Protein AF-A0A812C3W5-F1 (afdb_monomer_lite)

Foldseek 3Di:
DDDPDDDDPPPPPPPDDDPPPQPWDKDKDKDFDAQKTFPDADQFQFWTKIFGQADPVGKDKDWQQQKKKKKWFPDDPVDHIDMDMFGRNDGAIHIHGDMEIAGEQCCPPPPVHDPRHHHTPHNGRDHLAGWMKMWMAGNVRHTGMIMTMHTGD

InterPro domains:
  IPR001322 Lamin tail domain [PF00932] (30-148)
  IPR001322 Lamin tail domain [PS51841] (24-151)
  IPR036415 Lamin tail domain superfamily [G3DSA:2.60.40.1260] (4-152)
  IPR036415 Lamin tail domain superfamily [SSF74853] (20-150)

pLDDT: mean 86.65, std 20.14, range [33.59, 98.81]

Radius of gyration: 18.31 Å; chains: 1; bounding box: 77×33×40 Å

Sequence (153 aa):
MGNRTSRSPSFVAHFAGSTAITTGRVTMQRSSKGVISIAEVDNGGRYVTLENTSTSRMKRLQNLKGWKIKRDFLETTSLPSFTFEYVINRDFTLDAQQNIKIWAKNFEKDPEIKGNDIVCTVSDWGQVNRNSLITLFDDNGVEKATLSVKVNL

Organism: Acanthosepion pharaonis (NCBI:txid158019)

Secondary structure (DSSP, 8-state):
-----------------------SEEEEEEEESSSEEEEEE-TTSSEEEEEE---GGG---EE-TT-EEEEEE---SSS--EEEEEE--S--EE-TT-EEEEE-GGGTT-TT--TT-EE-S-S----TTS-EEEEEE-TTS-EEEEEEEEEE-

Structure (mmCIF, N/CA/C/O backbone):
data_AF-A0A812C3W5-F1
#
_entry.id   AF-A0A812C3W5-F1
#
loop_
_atom_site.group_PDB
_atom_site.id
_atom_site.type_symbol
_atom_site.label_atom_id
_atom_site.label_alt_id
_atom_site.label_comp_id
_atom_site.label_asym_id
_atom_site.label_entity_id
_atom_site.label_seq_id
_atom_site.pdbx_PDB_ins_code
_atom_site.Cartn_x
_atom_site.Cartn_y
_atom_site.Cartn_z
_atom_site.occupancy
_atom_site.B_iso_or_equiv
_atom_site.auth_seq_id
_atom_site.auth_comp_id
_atom_site.auth_asym_id
_atom_site.auth_atom_id
_atom_site.pdbx_PDB_model_num
ATOM 1 N N . MET A 1 1 ? 55.534 13.013 9.375 1.00 44.53 1 MET A N 1
ATOM 2 C CA . MET A 1 1 ? 54.091 13.011 9.701 1.00 44.53 1 MET A CA 1
ATOM 3 C C . MET A 1 1 ? 53.352 13.707 8.573 1.00 44.53 1 MET A C 1
ATOM 5 O O . MET A 1 1 ? 53.559 14.894 8.378 1.00 44.53 1 MET A O 1
ATOM 9 N N . GLY A 1 2 ? 52.567 12.973 7.789 1.00 41.28 2 GLY A N 1
ATOM 10 C CA . GLY A 1 2 ? 51.773 13.532 6.695 1.00 41.28 2 GLY A CA 1
ATOM 11 C C . GLY A 1 2 ? 50.554 12.650 6.478 1.00 41.28 2 GLY A C 1
ATOM 12 O O . GLY A 1 2 ? 50.675 11.561 5.923 1.00 41.28 2 GLY A O 1
ATOM 13 N N . ASN A 1 3 ? 49.410 13.085 7.008 1.00 34.03 3 ASN A N 1
ATOM 14 C CA . ASN A 1 3 ? 48.137 12.373 6.947 1.00 34.03 3 ASN A CA 1
ATOM 15 C C . ASN A 1 3 ? 47.691 12.190 5.493 1.00 34.03 3 ASN A C 1
ATOM 17 O O . ASN A 1 3 ? 47.422 13.161 4.790 1.00 34.03 3 ASN A O 1
ATOM 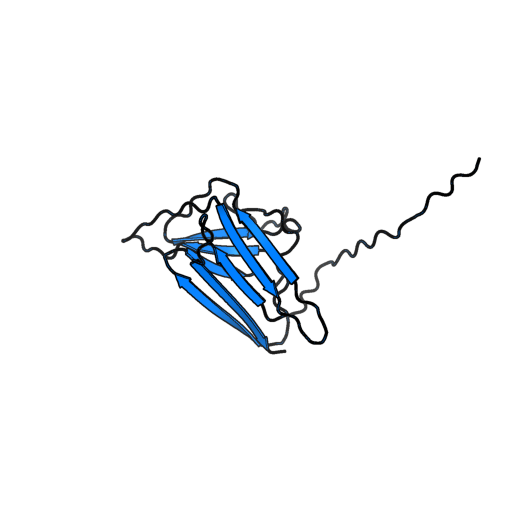21 N N . ARG A 1 4 ? 47.558 10.932 5.068 1.00 39.50 4 ARG A N 1
ATOM 22 C CA . ARG A 1 4 ? 46.912 10.547 3.814 1.00 39.50 4 ARG A CA 1
ATOM 23 C C . ARG A 1 4 ? 45.474 10.138 4.149 1.00 39.50 4 ARG A C 1
ATOM 25 O O . ARG A 1 4 ? 45.194 8.966 4.365 1.00 39.50 4 ARG A O 1
ATOM 32 N N . THR A 1 5 ? 44.575 11.112 4.272 1.00 47.75 5 THR A N 1
ATOM 33 C CA . THR A 1 5 ? 43.137 10.852 4.412 1.00 47.75 5 THR A CA 1
ATOM 34 C C . THR A 1 5 ? 42.516 10.673 3.031 1.00 47.75 5 THR A C 1
ATOM 36 O O . THR A 1 5 ? 42.470 11.590 2.213 1.00 47.75 5 THR A O 1
ATOM 39 N N . SER A 1 6 ? 42.055 9.450 2.772 1.00 39.19 6 SER A N 1
ATOM 40 C CA . SER A 1 6 ? 41.238 9.084 1.621 1.00 39.19 6 SER A CA 1
ATOM 41 C C . SER A 1 6 ? 39.959 9.920 1.603 1.00 39.19 6 SER A C 1
ATOM 43 O O . SER A 1 6 ? 39.138 9.824 2.517 1.00 39.19 6 SER A O 1
ATOM 45 N N . ARG A 1 7 ? 39.758 10.721 0.557 1.00 33.59 7 ARG A N 1
ATOM 46 C CA . ARG A 1 7 ? 38.436 11.266 0.249 1.00 33.59 7 ARG A CA 1
ATOM 47 C C . ARG A 1 7 ? 37.711 10.255 -0.627 1.00 33.59 7 ARG A C 1
ATOM 49 O O . ARG A 1 7 ? 37.957 10.183 -1.826 1.00 33.59 7 ARG A O 1
ATOM 56 N N . SER A 1 8 ? 36.843 9.462 -0.011 1.00 40.16 8 SER A N 1
ATOM 57 C CA . SER A 1 8 ? 35.759 8.787 -0.719 1.00 40.16 8 SER A CA 1
ATOM 58 C C . SER A 1 8 ? 34.919 9.859 -1.422 1.00 40.16 8 SER A C 1
ATOM 60 O O . SER A 1 8 ? 34.545 10.830 -0.758 1.00 40.16 8 SER A O 1
ATOM 62 N N . PRO A 1 9 ? 34.605 9.751 -2.723 1.00 34.88 9 PRO A N 1
ATOM 63 C CA . PRO A 1 9 ? 33.601 10.620 -3.304 1.00 34.88 9 PRO A CA 1
ATOM 64 C C . PRO A 1 9 ? 32.244 10.136 -2.788 1.00 34.88 9 PRO A C 1
ATOM 66 O O . PRO A 1 9 ? 31.711 9.117 -3.223 1.00 34.88 9 PRO A O 1
ATOM 69 N N . SER A 1 10 ? 31.708 10.848 -1.802 1.00 40.00 10 SER A N 1
ATOM 70 C CA . SER A 1 10 ? 30.309 10.768 -1.414 1.00 40.00 10 SER A CA 1
ATOM 71 C C . SER A 1 10 ? 29.463 11.191 -2.615 1.00 40.00 10 SER A C 1
ATOM 73 O O . SER A 1 10 ? 29.322 12.375 -2.913 1.00 40.00 10 SER A O 1
ATOM 75 N N . PHE A 1 11 ? 28.921 10.210 -3.336 1.00 36.00 11 PHE A N 1
ATOM 76 C CA . PHE A 1 11 ? 27.920 10.450 -4.365 1.00 36.00 11 PHE A CA 1
ATOM 77 C C . PHE A 1 11 ? 26.605 10.824 -3.675 1.00 36.00 11 PHE A C 1
ATOM 79 O O . PHE A 1 11 ? 25.788 9.970 -3.341 1.00 36.00 11 PHE A O 1
ATOM 86 N N . VAL A 1 12 ? 26.430 12.116 -3.405 1.00 37.22 12 VAL A N 1
ATOM 87 C CA . VAL A 1 12 ? 25.143 12.685 -3.006 1.00 37.22 12 VAL A CA 1
ATOM 88 C C . VAL A 1 12 ? 24.530 13.296 -4.258 1.00 37.22 12 VAL A C 1
ATOM 90 O O . VAL A 1 12 ? 24.735 14.472 -4.555 1.00 37.22 12 VAL A O 1
ATOM 93 N N . ALA A 1 13 ? 23.805 12.486 -5.027 1.00 36.84 13 ALA A N 1
ATOM 94 C CA . ALA A 1 13 ? 22.926 13.018 -6.056 1.00 36.84 13 ALA A CA 1
ATOM 95 C C . ALA A 1 13 ? 21.670 13.571 -5.374 1.00 36.84 13 ALA A C 1
ATOM 97 O O . ALA A 1 13 ? 20.720 12.846 -5.087 1.00 36.84 13 ALA A O 1
ATOM 98 N N . HIS A 1 14 ? 21.687 14.873 -5.089 1.00 35.34 14 HIS A N 1
ATOM 99 C CA . HIS A 1 14 ? 20.459 15.628 -4.887 1.00 35.34 14 HIS A CA 1
ATOM 100 C C . HIS A 1 14 ? 19.729 15.693 -6.230 1.00 35.34 14 HIS A C 1
ATOM 102 O O . HIS A 1 14 ? 20.094 16.485 -7.097 1.00 35.34 14 HIS A O 1
ATOM 108 N N . PHE A 1 15 ? 18.694 14.875 -6.407 1.00 39.62 15 PHE A N 1
ATOM 109 C CA . PHE A 1 15 ? 17.715 15.117 -7.459 1.00 39.62 15 PHE A CA 1
ATOM 110 C C . PHE A 1 15 ? 16.676 16.098 -6.925 1.00 39.62 15 PHE A C 1
ATOM 112 O O . PHE A 1 15 ? 15.686 15.728 -6.298 1.00 39.62 15 PHE A O 1
ATOM 119 N N . ALA A 1 16 ? 16.956 17.380 -7.165 1.00 38.03 16 ALA A N 1
ATOM 120 C CA . ALA A 1 16 ? 15.930 18.403 -7.252 1.00 38.03 16 ALA A CA 1
ATOM 121 C C . ALA A 1 16 ? 14.900 17.976 -8.310 1.00 38.03 16 ALA A C 1
ATOM 123 O O . ALA A 1 16 ? 15.264 17.403 -9.339 1.00 38.03 16 ALA A O 1
ATOM 124 N N . GLY A 1 17 ? 13.625 18.221 -8.009 1.00 45.09 17 GLY A N 1
ATOM 125 C CA . GLY A 1 17 ? 12.470 17.714 -8.738 1.00 45.09 17 GLY A CA 1
ATOM 126 C C . GLY A 1 17 ? 12.627 17.718 -10.257 1.00 45.09 17 GLY A C 1
ATOM 127 O O . GLY A 1 17 ? 12.742 18.760 -10.894 1.00 45.09 17 GLY A O 1
ATOM 128 N N . SER A 1 18 ? 12.555 16.521 -10.828 1.00 37.81 18 SER A N 1
ATOM 129 C CA . SER A 1 18 ? 12.185 16.330 -12.218 1.00 37.81 18 SER A CA 1
ATOM 130 C C . SER A 1 18 ? 10.984 15.398 -12.216 1.00 37.81 18 SER A C 1
ATOM 132 O O . SER A 1 18 ? 11.104 14.187 -12.039 1.00 37.81 18 SER A O 1
ATOM 134 N N . THR A 1 19 ? 9.798 15.985 -12.349 1.00 41.78 19 THR A N 1
ATOM 135 C CA . THR A 1 19 ? 8.593 15.285 -12.783 1.00 41.78 19 THR A CA 1
ATOM 136 C C . THR A 1 19 ? 8.805 14.860 -14.232 1.00 41.78 19 THR A C 1
ATOM 138 O O . THR A 1 19 ? 8.260 15.450 -15.163 1.00 41.78 19 THR A O 1
ATOM 141 N N . ALA A 1 20 ? 9.619 13.827 -14.447 1.00 42.06 20 ALA A N 1
ATOM 142 C CA . ALA A 1 20 ? 9.535 13.056 -15.672 1.00 42.06 20 ALA A CA 1
ATOM 143 C C . ALA A 1 20 ? 8.168 12.365 -15.642 1.00 42.06 20 ALA A C 1
ATOM 145 O O . ALA A 1 20 ? 8.000 11.282 -15.080 1.00 42.06 20 ALA A O 1
ATOM 146 N N . ILE A 1 21 ? 7.159 13.059 -16.172 1.00 47.59 21 ILE A N 1
ATOM 147 C CA . ILE A 1 21 ? 5.850 12.491 -16.465 1.00 47.59 21 ILE A CA 1
ATOM 148 C C . ILE A 1 21 ? 6.149 11.329 -17.402 1.00 47.59 21 ILE A C 1
ATOM 150 O O . ILE A 1 21 ? 6.529 11.533 -18.553 1.00 47.59 21 ILE A O 1
ATOM 154 N N . THR A 1 22 ? 6.058 10.107 -16.883 1.00 51.94 22 THR A N 1
ATOM 155 C CA . THR A 1 22 ? 6.138 8.916 -17.720 1.00 51.94 22 THR A CA 1
ATOM 156 C C . THR A 1 22 ? 4.978 9.034 -18.703 1.00 51.94 22 THR A C 1
ATOM 158 O O . THR A 1 22 ? 3.819 8.976 -18.307 1.00 51.94 22 THR A O 1
ATOM 161 N N . THR A 1 23 ? 5.283 9.283 -19.976 1.00 54.34 23 THR A N 1
ATOM 162 C CA . THR A 1 23 ? 4.303 9.439 -21.064 1.00 54.34 23 THR A CA 1
ATOM 163 C C . THR A 1 23 ? 3.643 8.109 -21.450 1.00 54.34 23 THR A C 1
ATOM 165 O O . THR A 1 23 ? 2.789 8.074 -22.334 1.00 54.34 23 THR A O 1
ATOM 168 N N . GLY A 1 24 ? 4.019 7.016 -20.777 1.00 64.69 24 GLY A N 1
ATOM 169 C CA . GLY A 1 24 ? 3.452 5.681 -20.922 1.00 64.69 24 GLY A CA 1
ATOM 170 C C . GLY A 1 24 ? 2.160 5.480 -20.126 1.00 64.69 24 GLY A C 1
ATOM 171 O O . GLY A 1 24 ? 1.936 6.066 -19.064 1.00 64.69 24 GLY A O 1
ATOM 172 N N . ARG A 1 25 ? 1.284 4.608 -20.631 1.00 83.62 25 ARG A N 1
ATOM 173 C CA . ARG A 1 25 ? 0.006 4.285 -19.984 1.00 83.62 25 ARG A CA 1
ATOM 174 C C . ARG A 1 25 ? 0.251 3.364 -18.789 1.00 83.62 25 ARG A C 1
ATOM 176 O O . ARG A 1 25 ? 0.593 2.194 -18.969 1.00 83.62 25 ARG A O 1
ATOM 183 N N . VAL A 1 26 ? 0.012 3.865 -17.579 1.00 91.75 26 VAL A N 1
ATOM 184 C CA . VAL A 1 26 ? 0.045 3.064 -16.346 1.00 91.75 26 VAL A CA 1
ATOM 185 C C . VAL A 1 26 ? -1.318 2.409 -16.119 1.00 91.75 26 VAL A C 1
ATOM 187 O O . VAL A 1 26 ? -2.351 3.074 -16.136 1.00 91.75 26 VAL A O 1
ATOM 190 N N . THR A 1 27 ? -1.328 1.097 -15.894 1.00 94.00 27 THR A N 1
ATOM 191 C CA . THR A 1 27 ? -2.512 0.336 -15.477 1.00 94.00 27 THR A CA 1
ATOM 192 C C . THR A 1 27 ? -2.311 -0.166 -14.055 1.00 94.00 27 THR A C 1
ATOM 194 O O . THR A 1 27 ? -1.301 -0.798 -13.752 1.00 94.00 27 THR A O 1
ATOM 197 N N . MET A 1 28 ? -3.286 0.095 -13.190 1.00 95.12 28 MET A N 1
ATOM 198 C CA . MET A 1 28 ? -3.284 -0.337 -11.796 1.00 95.12 28 MET A CA 1
ATOM 199 C C . MET A 1 28 ? -4.443 -1.302 -11.556 1.00 95.12 28 MET A C 1
ATOM 201 O O . MET A 1 28 ? -5.601 -0.937 -11.749 1.00 95.12 28 MET A O 1
ATOM 205 N N . GLN A 1 29 ? -4.139 -2.525 -11.126 1.00 97.12 29 GLN A N 1
ATOM 206 C CA . GLN A 1 29 ? -5.134 -3.549 -10.810 1.00 97.12 29 GLN A CA 1
ATOM 207 C C . GLN A 1 29 ? -5.049 -3.922 -9.330 1.00 97.12 29 GLN A C 1
ATOM 209 O O . GLN A 1 29 ? -4.012 -4.386 -8.856 1.00 97.12 29 GLN A O 1
ATOM 214 N N . ARG A 1 30 ? -6.153 -3.729 -8.605 1.00 97.06 30 ARG A N 1
ATOM 215 C CA . ARG A 1 30 ? -6.259 -3.992 -7.164 1.00 97.06 30 ARG A CA 1
ATOM 216 C C . ARG A 1 30 ? -6.958 -5.322 -6.900 1.00 97.06 30 ARG A C 1
ATOM 218 O O . ARG A 1 30 ? -7.863 -5.701 -7.640 1.00 97.06 30 ARG A O 1
ATOM 225 N N . SER A 1 31 ? -6.575 -5.992 -5.820 1.00 97.81 31 SER A N 1
ATOM 226 C CA . SER A 1 31 ? -7.329 -7.097 -5.226 1.00 97.81 31 SER A CA 1
ATOM 227 C C . SER A 1 31 ? -7.294 -6.994 -3.700 1.00 97.81 31 SER A C 1
ATOM 229 O O . SER A 1 31 ? -6.336 -6.459 -3.136 1.00 97.81 31 SER A O 1
ATOM 231 N N . SER A 1 32 ? -8.331 -7.487 -3.027 1.00 96.38 32 SER A N 1
ATOM 232 C CA . SER A 1 32 ? -8.374 -7.569 -1.567 1.00 96.38 32 SER A CA 1
ATOM 233 C C . SER A 1 32 ? -9.161 -8.792 -1.089 1.00 96.38 32 SER A C 1
ATOM 235 O O . SER A 1 32 ? -10.145 -9.218 -1.693 1.00 96.38 32 SER A O 1
ATOM 237 N N . LYS A 1 33 ? -8.707 -9.357 0.026 1.00 94.94 33 LYS A N 1
ATOM 238 C CA . LYS A 1 33 ? -9.302 -10.441 0.803 1.00 94.94 33 LYS A CA 1
ATOM 239 C C . LYS A 1 33 ? -9.626 -9.869 2.181 1.00 94.94 33 LYS A C 1
ATOM 241 O O . LYS A 1 33 ? -8.810 -9.905 3.101 1.00 94.94 33 LYS A O 1
ATOM 246 N N . GLY A 1 34 ? -10.824 -9.309 2.309 1.00 92.12 34 GLY A N 1
ATOM 247 C CA . GLY A 1 34 ? -11.278 -8.631 3.522 1.00 92.12 34 GLY A CA 1
ATOM 248 C C . GLY A 1 34 ? -11.451 -7.130 3.318 1.00 92.12 34 GLY A C 1
ATOM 249 O O . GLY A 1 34 ? -11.653 -6.666 2.201 1.00 92.12 34 GLY A O 1
ATOM 250 N N . VAL A 1 35 ? -11.433 -6.386 4.424 1.00 94.81 35 VAL A N 1
ATOM 251 C CA . VAL A 1 35 ? -11.808 -4.962 4.436 1.00 94.81 35 VAL A CA 1
ATOM 252 C C . VAL A 1 35 ? -10.634 -4.016 4.223 1.00 94.81 35 VAL A C 1
ATOM 254 O O . VAL A 1 35 ? -10.862 -2.840 3.991 1.00 94.81 35 VAL A O 1
ATOM 257 N N . ILE A 1 36 ? -9.393 -4.499 4.294 1.00 97.25 36 ILE A N 1
ATOM 2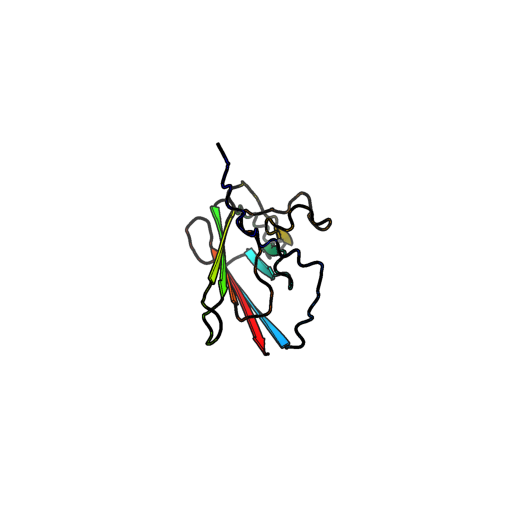58 C CA . ILE A 1 36 ? -8.214 -3.670 4.034 1.00 97.25 36 ILE A CA 1
ATOM 259 C C . ILE A 1 36 ? -7.755 -3.879 2.600 1.00 97.25 36 ILE A C 1
ATOM 261 O O . ILE A 1 36 ? -7.594 -5.014 2.148 1.00 97.25 36 ILE A O 1
ATOM 265 N N . SER A 1 37 ? -7.533 -2.776 1.895 1.00 97.75 37 SER A N 1
ATOM 266 C CA . SER A 1 37 ? -7.044 -2.755 0.521 1.00 97.75 37 SER A CA 1
ATOM 267 C C . SER A 1 37 ? -5.877 -1.780 0.361 1.00 97.75 37 SER A C 1
ATOM 269 O O . SER A 1 37 ? -5.662 -0.904 1.200 1.00 97.75 37 SER A O 1
ATOM 271 N N . ILE A 1 38 ? -5.122 -1.940 -0.727 1.00 98.56 38 ILE A N 1
ATOM 272 C CA . ILE A 1 38 ? -4.110 -0.970 -1.152 1.00 98.56 38 ILE A CA 1
ATOM 273 C C . ILE A 1 38 ? -4.798 0.005 -2.109 1.00 98.56 38 ILE A C 1
ATOM 275 O O . ILE A 1 38 ? -5.160 -0.367 -3.229 1.00 98.56 38 ILE A O 1
ATOM 279 N N . ALA A 1 39 ? -5.001 1.237 -1.654 1.00 97.31 39 ALA A N 1
ATOM 280 C CA . ALA A 1 39 ? -5.734 2.254 -2.391 1.00 97.31 39 ALA A CA 1
ATOM 281 C C . ALA A 1 39 ? -4.869 2.944 -3.446 1.00 97.31 39 ALA A C 1
ATOM 283 O O . ALA A 1 39 ? -5.361 3.256 -4.516 1.00 97.31 39 ALA A O 1
ATOM 284 N N . GLU A 1 40 ? -3.588 3.184 -3.206 1.00 95.31 40 GLU A N 1
ATOM 285 C CA . GLU A 1 40 ? -2.730 3.847 -4.195 1.00 95.31 40 GLU A CA 1
ATOM 286 C C . GLU A 1 40 ? -1.259 3.661 -3.855 1.00 95.31 40 GLU A C 1
ATOM 288 O O . GLU A 1 40 ? -0.897 3.341 -2.723 1.00 95.31 40 GLU A O 1
ATOM 293 N N . VAL A 1 41 ? -0.421 3.911 -4.854 1.00 97.31 41 VAL A N 1
ATOM 294 C CA . VAL A 1 41 ? 0.996 4.197 -4.679 1.00 97.31 41 VAL A CA 1
ATOM 295 C C . VAL A 1 41 ? 1.294 5.509 -5.383 1.00 97.31 41 VAL A C 1
ATOM 297 O O . VAL A 1 41 ? 0.868 5.707 -6.522 1.00 97.31 41 VAL A O 1
ATOM 300 N N . ASP A 1 42 ? 1.986 6.412 -4.696 1.00 97.44 42 ASP A N 1
ATOM 301 C CA . ASP A 1 42 ? 2.368 7.699 -5.266 1.00 97.44 42 ASP A CA 1
ATOM 302 C C . ASP A 1 42 ? 3.310 7.492 -6.462 1.00 97.44 42 ASP A C 1
ATOM 304 O O . ASP A 1 42 ? 4.236 6.676 -6.412 1.00 97.44 42 ASP A O 1
ATOM 308 N N . ASN A 1 43 ? 3.091 8.246 -7.542 1.00 94.56 43 ASN A N 1
ATOM 309 C CA . ASN A 1 43 ? 3.860 8.107 -8.783 1.00 94.56 43 ASN A CA 1
ATOM 310 C C . ASN A 1 43 ? 5.371 8.301 -8.576 1.00 94.56 43 ASN A C 1
ATOM 312 O O . ASN A 1 43 ? 6.170 7.663 -9.265 1.00 94.56 43 ASN A O 1
ATOM 316 N N . GLY A 1 44 ? 5.754 9.165 -7.631 1.00 95.00 44 GLY A N 1
ATOM 317 C CA . GLY A 1 44 ? 7.142 9.450 -7.285 1.00 95.00 44 GLY A CA 1
ATOM 318 C C . GLY A 1 44 ? 7.758 8.462 -6.297 1.00 95.00 44 GLY A C 1
ATOM 319 O O . GLY A 1 44 ? 8.944 8.583 -6.023 1.00 95.00 44 GLY A O 1
ATOM 320 N N . GLY A 1 45 ? 6.990 7.499 -5.773 1.00 96.25 45 GLY A N 1
ATOM 321 C CA . GLY A 1 45 ? 7.459 6.583 -4.730 1.00 96.25 45 GLY A CA 1
ATOM 322 C C . GLY A 1 45 ? 7.394 7.165 -3.314 1.00 96.25 45 GLY A C 1
ATOM 323 O O . GLY A 1 45 ? 7.959 6.582 -2.389 1.00 96.25 45 GLY A O 1
ATOM 324 N N . ARG A 1 46 ? 6.683 8.283 -3.108 1.00 98.19 46 ARG A N 1
ATOM 325 C CA . ARG A 1 46 ? 6.640 8.963 -1.802 1.00 98.19 46 ARG A CA 1
ATOM 326 C C . ARG A 1 46 ? 5.934 8.152 -0.721 1.00 98.19 46 ARG A C 1
ATOM 328 O O . ARG A 1 46 ? 6.409 8.080 0.410 1.00 98.19 46 ARG A O 1
ATOM 335 N N . TYR A 1 47 ? 4.801 7.541 -1.056 1.00 98.50 47 TYR A N 1
ATOM 336 C CA . TYR A 1 47 ? 3.972 6.799 -0.109 1.00 98.50 47 TYR A CA 1
ATOM 337 C C . TYR A 1 47 ? 3.139 5.710 -0.788 1.00 98.50 47 TYR A C 1
ATOM 339 O O . TYR A 1 47 ? 2.933 5.712 -2.004 1.00 98.50 47 TYR A O 1
ATOM 347 N N . VAL A 1 48 ? 2.620 4.800 0.035 1.00 98.50 48 VAL A N 1
ATOM 348 C CA . VAL A 1 48 ? 1.556 3.850 -0.318 1.00 98.50 48 VAL A CA 1
ATOM 349 C C . VAL A 1 48 ? 0.374 4.075 0.619 1.00 98.50 48 VAL A C 1
ATOM 351 O O . VAL A 1 48 ? 0.574 4.229 1.824 1.00 98.50 48 VAL A O 1
ATOM 354 N N . THR A 1 49 ? -0.848 4.074 0.094 1.00 98.56 49 THR A N 1
ATOM 355 C CA . THR A 1 49 ? -2.061 4.295 0.895 1.00 98.56 49 THR A CA 1
ATOM 356 C C . THR A 1 49 ? -2.797 2.985 1.124 1.00 98.56 49 THR A C 1
ATOM 358 O O . THR A 1 49 ? -3.100 2.253 0.178 1.00 98.56 49 THR A O 1
ATOM 361 N N . LEU A 1 50 ? -3.123 2.709 2.384 1.00 98.44 50 LEU A N 1
ATOM 362 C CA . LEU A 1 50 ? -4.031 1.637 2.778 1.00 98.44 50 LEU A CA 1
ATOM 363 C C . LEU A 1 50 ? -5.402 2.224 3.102 1.00 98.44 50 LEU A C 1
ATOM 365 O O . LEU A 1 50 ? -5.496 3.296 3.697 1.00 98.44 50 LEU A O 1
ATOM 369 N N . GLU A 1 51 ? -6.462 1.509 2.744 1.00 97.19 51 GLU A N 1
ATOM 370 C CA . GLU A 1 51 ? -7.843 1.921 3.001 1.00 97.19 51 GLU A CA 1
ATOM 371 C C . GLU A 1 51 ? -8.634 0.781 3.634 1.00 97.19 51 GLU A C 1
ATOM 373 O O . GLU A 1 51 ? -8.533 -0.374 3.206 1.00 97.19 51 GLU A O 1
ATOM 378 N N . ASN A 1 52 ? -9.457 1.123 4.625 1.00 97.06 52 ASN A N 1
ATOM 379 C CA . ASN A 1 52 ? -10.472 0.235 5.164 1.00 97.06 52 ASN A CA 1
ATOM 380 C C . ASN A 1 52 ? -11.806 0.464 4.441 1.00 97.06 52 ASN A C 1
ATOM 382 O O . ASN A 1 52 ? -12.539 1.407 4.728 1.00 97.06 52 ASN A O 1
ATOM 386 N N . THR A 1 53 ? -12.156 -0.446 3.538 1.00 95.38 53 THR A N 1
ATOM 387 C CA . THR A 1 53 ? -13.356 -0.383 2.696 1.00 95.38 53 THR A CA 1
ATOM 388 C C . THR A 1 53 ? -14.612 -0.910 3.396 1.00 95.38 53 THR A C 1
ATOM 390 O O . THR A 1 53 ? -15.648 -1.103 2.752 1.00 95.38 53 THR A O 1
ATOM 393 N N . SER A 1 54 ? -14.550 -1.206 4.700 1.00 93.44 54 SER A N 1
ATOM 394 C CA . SER A 1 54 ? -15.743 -1.593 5.452 1.00 93.44 54 SER A CA 1
ATOM 395 C C . SER A 1 54 ? -16.755 -0.447 5.489 1.00 93.44 54 SER A C 1
ATOM 397 O O . SER A 1 54 ? -16.408 0.725 5.614 1.00 93.44 54 SER A O 1
ATOM 399 N N . THR A 1 55 ? -18.036 -0.784 5.341 1.00 87.06 55 THR A N 1
ATOM 400 C CA . THR A 1 55 ? -19.107 0.221 5.332 1.00 87.06 55 THR A CA 1
ATOM 401 C C . THR A 1 55 ? -19.521 0.593 6.752 1.00 87.06 55 THR A C 1
ATOM 403 O O . THR A 1 55 ? -19.360 -0.194 7.683 1.00 87.06 55 THR A O 1
ATOM 406 N N . SER A 1 56 ? -20.171 1.748 6.920 1.00 72.94 56 SER A N 1
ATOM 407 C CA . SER A 1 56 ? -20.736 2.173 8.213 1.00 72.94 56 SER A CA 1
ATOM 408 C C . SER A 1 56 ? -21.740 1.172 8.820 1.00 72.94 56 SER A C 1
ATOM 410 O O . SER A 1 56 ? -21.913 1.128 10.035 1.00 72.94 56 SER A O 1
ATOM 412 N N . ARG A 1 57 ? -22.371 0.309 8.006 1.00 77.75 57 ARG A N 1
ATOM 413 C CA . ARG A 1 57 ? -23.248 -0.768 8.509 1.00 77.75 57 ARG A CA 1
ATOM 414 C C . ARG A 1 57 ? -22.485 -1.980 9.042 1.00 77.75 57 ARG A C 1
ATOM 416 O O . ARG A 1 57 ? -23.050 -2.793 9.761 1.00 77.75 57 ARG A O 1
ATOM 423 N N . MET A 1 58 ? -21.211 -2.103 8.693 1.00 78.38 58 MET A N 1
ATOM 424 C CA . MET A 1 58 ? -20.350 -3.230 9.021 1.00 78.38 58 MET A CA 1
ATOM 425 C C . MET A 1 58 ? -19.002 -2.686 9.495 1.00 78.38 58 MET A C 1
ATOM 427 O O . MET A 1 58 ? -17.967 -3.005 8.915 1.00 78.38 58 MET A O 1
ATOM 431 N N . LYS A 1 59 ? -19.041 -1.820 10.523 1.00 78.88 59 LYS A N 1
ATOM 432 C CA . LYS A 1 59 ? -17.862 -1.154 11.094 1.00 78.88 59 LYS A CA 1
ATOM 433 C C . LYS A 1 59 ? -16.892 -2.194 11.630 1.00 78.88 59 LYS A C 1
ATOM 435 O O . LYS A 1 59 ? -17.046 -2.693 12.743 1.00 78.88 59 LYS A O 1
ATOM 440 N N . ARG A 1 60 ? -15.898 -2.531 10.817 1.00 84.44 60 ARG A N 1
ATOM 441 C CA . ARG A 1 60 ? -14.809 -3.416 11.207 1.00 84.44 60 ARG A CA 1
ATOM 442 C C . ARG A 1 60 ? -13.583 -2.563 11.406 1.00 84.44 60 ARG A C 1
ATOM 444 O O . ARG A 1 60 ? -12.927 -2.171 10.446 1.00 84.44 60 ARG A O 1
ATOM 451 N N . LEU A 1 61 ? -13.324 -2.269 12.668 1.00 91.19 61 LEU A N 1
ATOM 452 C CA . LEU A 1 61 ? -12.072 -1.687 13.095 1.00 91.19 61 LEU A CA 1
ATOM 453 C C . LEU A 1 61 ? -10.948 -2.696 12.856 1.00 91.19 61 LEU A C 1
ATOM 455 O O . LEU A 1 61 ? -11.097 -3.861 13.227 1.00 91.19 61 LEU A O 1
ATOM 459 N N . GLN A 1 62 ? -9.844 -2.266 12.250 1.00 94.94 62 GLN A N 1
ATOM 460 C CA . GLN A 1 62 ? -8.719 -3.156 11.986 1.00 94.94 62 GLN A CA 1
ATOM 461 C C . GLN A 1 62 ? -7.444 -2.623 12.627 1.00 94.94 62 GLN A C 1
ATOM 463 O O . GLN A 1 62 ? -6.973 -1.548 12.267 1.00 94.94 62 GLN A O 1
ATOM 468 N N . ASN A 1 63 ? -6.860 -3.404 13.535 1.00 95.88 63 ASN A N 1
ATOM 469 C CA . ASN A 1 63 ? -5.493 -3.171 13.986 1.00 95.88 63 ASN A CA 1
ATOM 470 C C . ASN A 1 63 ? -4.523 -3.684 12.908 1.00 95.88 63 ASN A C 1
ATOM 472 O O . ASN A 1 63 ? -4.686 -4.805 12.415 1.00 95.88 63 ASN A O 1
ATOM 476 N N . LEU A 1 64 ? -3.562 -2.841 12.530 1.00 97.19 64 LEU A N 1
ATOM 477 C CA . LEU A 1 64 ? -2.544 -3.098 11.511 1.00 97.19 64 LEU A CA 1
ATOM 478 C C . LEU A 1 64 ? -1.153 -3.362 12.110 1.00 97.19 64 LEU A C 1
ATOM 480 O O . LEU A 1 64 ? -0.188 -3.502 11.364 1.00 97.19 64 LEU A O 1
ATOM 484 N N . LYS A 1 65 ? -1.008 -3.434 13.436 1.00 97.50 65 LYS A N 1
ATOM 485 C CA . LYS A 1 65 ? 0.265 -3.818 14.058 1.00 97.50 65 LYS A CA 1
ATOM 486 C C . LYS A 1 65 ? 0.696 -5.205 13.590 1.00 97.50 65 LYS A C 1
ATOM 488 O O . LYS A 1 65 ? -0.105 -6.132 13.561 1.00 97.50 65 LYS A O 1
ATOM 493 N N . GLY A 1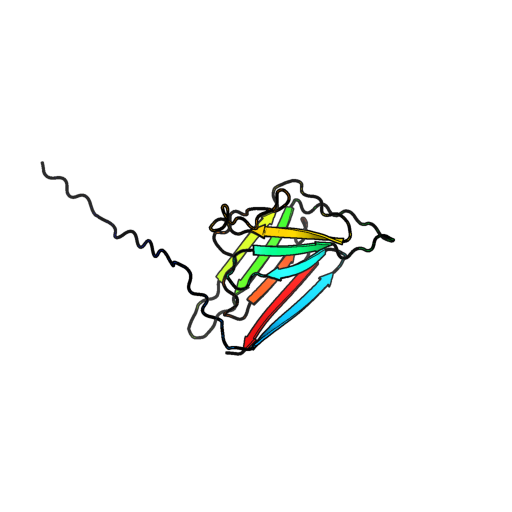 66 ? 1.967 -5.333 13.227 1.00 98.19 66 GLY A N 1
ATOM 494 C CA . GLY A 1 66 ? 2.552 -6.557 12.684 1.00 98.19 66 GLY A CA 1
ATOM 495 C C . GLY A 1 66 ? 2.245 -6.793 11.204 1.00 98.19 66 GLY A C 1
ATOM 496 O O . GLY A 1 66 ? 2.884 -7.647 10.595 1.00 98.19 66 GLY A O 1
ATOM 497 N N . TRP A 1 67 ? 1.333 -6.025 10.596 1.00 98.62 67 TRP A N 1
ATOM 498 C CA . TRP A 1 67 ? 1.060 -6.143 9.167 1.00 98.62 67 TRP A CA 1
ATOM 499 C C . TRP A 1 67 ? 2.262 -5.679 8.362 1.00 98.62 67 TRP A C 1
ATOM 501 O O . TRP A 1 67 ? 3.012 -4.781 8.760 1.00 98.62 67 TRP A O 1
ATOM 511 N N . LYS A 1 68 ? 2.422 -6.285 7.192 1.00 98.69 68 LYS A N 1
ATOM 512 C CA . LYS A 1 68 ? 3.597 -6.106 6.356 1.00 98.69 68 LYS A CA 1
ATOM 513 C C . LYS A 1 68 ? 3.202 -5.696 4.958 1.00 98.69 68 LYS A C 1
ATOM 515 O O . LYS A 1 68 ? 2.374 -6.344 4.325 1.00 98.69 68 LYS A O 1
ATOM 520 N N . ILE A 1 69 ? 3.834 -4.649 4.458 1.00 98.62 69 ILE A N 1
ATOM 521 C CA . ILE A 1 69 ? 3.686 -4.205 3.082 1.00 98.62 69 ILE A CA 1
ATOM 522 C C . ILE A 1 69 ? 4.992 -4.440 2.332 1.00 98.62 69 ILE A C 1
ATOM 524 O O . ILE A 1 69 ? 6.076 -4.112 2.815 1.00 98.62 69 ILE A O 1
ATOM 528 N N . LYS A 1 70 ? 4.881 -5.043 1.152 1.00 98.56 70 LYS A N 1
ATOM 529 C CA . LYS A 1 70 ? 6.008 -5.392 0.294 1.00 98.56 70 LYS A CA 1
ATOM 530 C C . LYS A 1 70 ? 5.741 -4.891 -1.115 1.00 98.56 70 LYS A C 1
ATOM 532 O O . LYS A 1 70 ? 4.643 -5.101 -1.619 1.00 98.56 70 LYS A O 1
ATOM 537 N N . ARG A 1 71 ? 6.717 -4.269 -1.767 1.00 98.56 71 ARG A N 1
ATOM 538 C CA . ARG A 1 71 ? 6.656 -3.929 -3.191 1.00 98.56 71 ARG A CA 1
ATOM 539 C C . ARG A 1 71 ? 7.806 -4.589 -3.926 1.00 98.56 71 ARG A C 1
ATOM 541 O O . ARG A 1 71 ? 8.957 -4.245 -3.685 1.00 98.56 71 ARG A O 1
ATOM 548 N N . ASP A 1 72 ? 7.478 -5.498 -4.833 1.00 98.38 72 ASP A N 1
ATOM 549 C CA . ASP A 1 72 ? 8.443 -6.188 -5.681 1.00 98.38 72 ASP A CA 1
ATOM 550 C C . ASP A 1 72 ? 8.481 -5.555 -7.074 1.00 98.38 72 ASP A C 1
ATOM 552 O O . ASP A 1 72 ? 7.439 -5.297 -7.687 1.00 98.38 72 ASP A O 1
ATOM 556 N N . PHE A 1 73 ? 9.687 -5.359 -7.594 1.00 96.81 73 PHE A N 1
ATOM 557 C CA . PHE A 1 73 ? 9.948 -5.008 -8.983 1.00 96.81 73 PHE A CA 1
ATOM 558 C C . PHE A 1 73 ? 10.585 -6.212 -9.673 1.00 96.81 73 PHE A C 1
ATOM 560 O O . PHE A 1 73 ? 11.660 -6.666 -9.280 1.00 96.81 73 PHE A O 1
ATOM 567 N N . LEU A 1 74 ? 9.913 -6.736 -10.698 1.00 87.81 74 LEU A N 1
ATOM 568 C CA . LEU A 1 74 ? 10.358 -7.931 -11.421 1.00 87.81 74 LEU A CA 1
ATOM 569 C C . LEU A 1 74 ? 11.563 -7.622 -12.291 1.00 87.81 74 LEU A C 1
ATOM 571 O O . LEU A 1 74 ? 11.548 -6.595 -12.969 1.00 87.81 74 LEU A O 1
ATOM 575 N N . GLU A 1 75 ? 12.549 -8.520 -12.318 1.00 91.81 75 GLU A N 1
ATOM 576 C CA . GLU A 1 75 ? 13.724 -8.445 -13.190 1.00 91.81 75 GLU A CA 1
ATOM 577 C C . GLU A 1 75 ? 13.338 -8.157 -14.649 1.00 91.81 75 GLU A C 1
ATOM 579 O O . GLU A 1 75 ? 12.324 -8.627 -15.163 1.00 91.81 75 GLU A O 1
ATOM 584 N N . THR A 1 76 ? 14.141 -7.323 -15.299 1.00 88.50 76 THR A N 1
ATOM 585 C CA . THR A 1 76 ? 14.022 -6.999 -16.723 1.00 88.50 76 THR A CA 1
ATOM 586 C C . THR A 1 76 ? 15.385 -7.191 -17.369 1.00 88.50 76 THR A C 1
ATOM 588 O O . THR A 1 76 ? 16.390 -7.272 -16.669 1.00 88.50 76 THR A O 1
ATOM 591 N N . THR A 1 77 ? 15.450 -7.173 -18.698 1.00 91.19 77 THR A N 1
ATOM 592 C CA . THR A 1 77 ? 16.719 -7.280 -19.433 1.00 91.19 77 THR A CA 1
ATOM 593 C C . THR A 1 77 ? 17.765 -6.243 -19.003 1.00 91.19 77 THR A C 1
ATOM 595 O O . THR A 1 77 ? 18.956 -6.519 -19.083 1.00 91.19 77 THR A O 1
ATOM 598 N N . SER A 1 78 ? 17.343 -5.055 -18.558 1.00 90.06 78 SER A N 1
ATOM 599 C CA . SER A 1 78 ? 18.236 -3.936 -18.229 1.00 90.06 78 SER A CA 1
ATOM 600 C C . SER A 1 78 ? 18.396 -3.659 -16.734 1.00 90.06 78 SER A C 1
ATOM 602 O O . SER A 1 78 ? 19.300 -2.917 -16.358 1.00 90.06 78 SER A O 1
ATOM 604 N N . LEU A 1 79 ? 17.532 -4.207 -15.875 1.00 91.25 79 LEU A N 1
ATOM 605 C CA . LEU A 1 79 ? 17.510 -3.894 -14.444 1.00 91.25 79 LEU A CA 1
ATOM 606 C C . LEU A 1 79 ? 17.239 -5.147 -13.601 1.00 91.25 79 LEU A C 1
ATOM 608 O O . LEU A 1 79 ? 16.258 -5.850 -13.875 1.00 91.25 79 LEU A O 1
ATOM 612 N N . PRO A 1 80 ? 18.000 -5.373 -12.512 1.00 94.56 80 PRO A N 1
ATOM 613 C CA . PRO A 1 80 ? 17.764 -6.492 -11.604 1.00 94.56 80 PRO A CA 1
ATOM 614 C C . PRO A 1 80 ? 16.422 -6.344 -10.881 1.00 94.56 80 PRO A C 1
ATOM 616 O O . PRO A 1 80 ? 15.848 -5.246 -10.816 1.00 94.56 80 PRO A O 1
ATOM 619 N N . SER A 1 81 ? 15.900 -7.443 -10.339 1.00 95.25 81 SER A N 1
ATOM 620 C CA . SER A 1 81 ? 14.775 -7.378 -9.404 1.00 95.25 81 SER A CA 1
ATOM 621 C C . SER A 1 81 ? 15.187 -6.689 -8.106 1.00 95.25 81 SER A C 1
ATOM 623 O O . SER A 1 81 ? 16.322 -6.842 -7.654 1.00 95.25 81 SER A O 1
ATOM 625 N N . PHE A 1 82 ? 14.257 -5.985 -7.470 1.00 95.69 82 PHE A N 1
ATOM 626 C CA . PHE A 1 82 ? 14.456 -5.458 -6.122 1.00 95.69 82 PHE A CA 1
ATOM 627 C C . PHE A 1 82 ? 13.126 -5.367 -5.374 1.00 95.69 82 PHE A C 1
ATOM 629 O O . PHE A 1 82 ? 12.058 -5.308 -5.989 1.00 95.69 82 PHE A O 1
ATOM 636 N N . THR A 1 83 ? 13.207 -5.336 -4.046 1.00 97.62 83 THR A N 1
ATOM 637 C CA . THR A 1 83 ? 12.041 -5.356 -3.163 1.00 97.62 83 THR A CA 1
ATOM 638 C C . THR A 1 83 ? 12.172 -4.292 -2.082 1.00 97.62 83 THR A C 1
ATOM 640 O O . THR A 1 83 ? 13.222 -4.160 -1.454 1.00 97.62 83 THR A O 1
ATOM 643 N N . PHE A 1 84 ? 11.082 -3.571 -1.838 1.00 98.00 84 PHE A N 1
ATOM 644 C CA . PHE A 1 84 ? 10.891 -2.756 -0.642 1.00 98.00 84 PHE A CA 1
ATOM 645 C C . PHE A 1 84 ? 9.956 -3.469 0.321 1.00 98.00 84 PHE A C 1
ATOM 647 O O . PHE A 1 84 ? 8.950 -4.033 -0.105 1.00 98.00 84 PHE A O 1
ATOM 654 N N . GLU A 1 85 ? 10.250 -3.420 1.615 1.00 98.19 85 GLU A N 1
ATOM 655 C CA . GLU A 1 85 ? 9.444 -4.090 2.631 1.00 98.19 85 GLU A CA 1
ATOM 656 C C . GLU A 1 85 ? 9.405 -3.279 3.922 1.00 98.19 85 GLU A C 1
ATOM 658 O O . GLU A 1 85 ? 10.422 -2.757 4.380 1.00 98.19 85 GLU A O 1
ATOM 663 N N . TYR A 1 86 ? 8.221 -3.190 4.520 1.00 98.50 86 TYR A N 1
ATOM 664 C CA . TYR A 1 86 ? 8.019 -2.542 5.805 1.00 98.50 86 TYR A CA 1
ATOM 665 C C . TYR A 1 86 ? 6.989 -3.295 6.644 1.00 98.50 86 TYR A C 1
ATOM 667 O O . TYR A 1 86 ? 5.918 -3.652 6.153 1.00 98.50 86 TYR A O 1
ATOM 675 N N . VAL A 1 87 ? 7.305 -3.484 7.925 1.00 98.44 87 VAL A N 1
ATOM 676 C CA . VAL A 1 87 ? 6.386 -4.011 8.940 1.00 98.44 87 VAL A CA 1
ATOM 677 C C . VAL A 1 87 ? 5.902 -2.854 9.808 1.00 98.44 87 VAL A C 1
ATOM 679 O O . VAL A 1 87 ? 6.704 -2.077 10.334 1.00 98.44 87 VAL A O 1
ATOM 682 N N . ILE A 1 88 ? 4.587 -2.744 9.982 1.00 97.69 88 ILE A N 1
ATOM 683 C CA . ILE A 1 88 ? 3.963 -1.737 10.840 1.00 97.69 88 ILE A CA 1
ATOM 684 C C . ILE A 1 88 ? 4.166 -2.158 12.300 1.00 97.69 88 ILE A C 1
ATOM 686 O O . ILE A 1 88 ? 3.420 -2.963 12.849 1.00 97.69 88 ILE A O 1
ATOM 690 N N . ASN A 1 89 ? 5.195 -1.610 12.946 1.00 94.19 89 ASN A N 1
ATOM 691 C CA . ASN A 1 89 ? 5.585 -2.002 14.310 1.00 94.19 89 ASN A CA 1
ATOM 692 C C . ASN A 1 89 ? 4.876 -1.218 15.427 1.00 94.19 89 ASN A C 1
ATOM 694 O O . ASN A 1 89 ? 5.090 -1.495 16.606 1.00 94.19 89 ASN A O 1
ATOM 698 N N . ARG A 1 90 ? 4.044 -0.232 15.079 1.00 92.38 90 ARG A N 1
ATOM 699 C CA . ARG A 1 90 ? 3.255 0.545 16.045 1.00 92.38 90 ARG A CA 1
ATOM 700 C C . ARG A 1 90 ? 1.833 0.009 16.127 1.00 92.38 90 ARG A C 1
ATOM 702 O O . ARG A 1 90 ? 1.289 -0.446 15.124 1.00 92.38 90 ARG A O 1
ATOM 709 N N . ASP A 1 91 ? 1.223 0.128 17.301 1.00 92.38 91 ASP A N 1
ATOM 710 C CA . ASP A 1 91 ? -0.224 -0.019 17.426 1.00 92.38 91 ASP A CA 1
ATOM 711 C C . ASP A 1 91 ? -0.891 1.065 16.575 1.00 92.38 91 ASP A C 1
ATOM 713 O O . ASP A 1 91 ? -0.708 2.267 16.799 1.00 92.38 91 ASP A O 1
ATOM 717 N N . PHE A 1 92 ? -1.596 0.627 15.536 1.00 92.38 92 PHE A N 1
ATOM 718 C CA . PHE A 1 92 ? -2.312 1.503 14.628 1.00 92.38 92 PHE A CA 1
ATOM 719 C C . PHE A 1 92 ? -3.609 0.840 14.206 1.00 92.38 92 PHE A C 1
ATOM 721 O O . PHE A 1 92 ? -3.624 -0.303 13.753 1.00 92.38 92 PHE A O 1
ATOM 728 N N . THR A 1 93 ? -4.688 1.594 14.325 1.00 94.44 93 THR A N 1
ATOM 729 C CA . THR A 1 93 ? -6.032 1.085 14.144 1.00 94.44 93 THR A CA 1
ATOM 730 C C . THR A 1 93 ? -6.734 1.91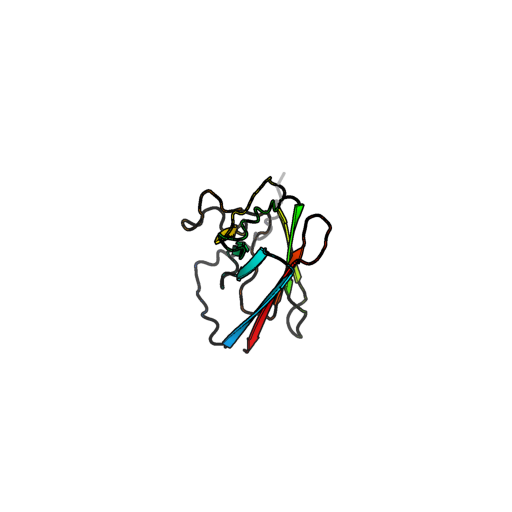9 13.086 1.00 94.44 93 THR A C 1
ATOM 732 O O . THR A 1 93 ? -6.840 3.134 13.225 1.00 94.44 93 THR A O 1
ATOM 735 N N . LEU A 1 94 ? -7.186 1.262 12.018 1.00 94.94 94 LEU A N 1
ATOM 736 C CA . LEU A 1 94 ? -7.830 1.907 10.882 1.00 94.94 94 LEU A CA 1
ATOM 737 C C . LEU A 1 94 ? -9.347 1.719 10.953 1.00 94.94 94 LEU A C 1
ATOM 739 O O . LEU A 1 94 ? -9.860 0.605 10.798 1.00 94.94 94 LEU A O 1
ATOM 743 N N . ASP A 1 95 ? -10.053 2.821 11.185 1.00 94.44 95 ASP A N 1
ATOM 744 C CA . ASP A 1 95 ? -11.514 2.875 11.210 1.00 94.44 95 ASP A CA 1
ATOM 745 C C . ASP A 1 95 ? -12.138 2.605 9.836 1.00 94.44 95 ASP A C 1
ATOM 747 O O . ASP A 1 95 ? -11.505 2.752 8.790 1.00 94.44 95 ASP A O 1
ATOM 751 N N . ALA A 1 96 ? -13.418 2.229 9.840 1.00 94.69 96 ALA A N 1
ATOM 752 C CA . ALA A 1 96 ? -14.200 2.046 8.622 1.00 94.69 96 ALA A CA 1
ATOM 753 C C . ALA A 1 96 ? -14.194 3.315 7.754 1.00 94.69 96 ALA A C 1
ATOM 755 O O . ALA A 1 96 ? -14.406 4.420 8.258 1.00 94.69 96 ALA A O 1
ATOM 756 N N . GLN A 1 97 ? -14.000 3.146 6.444 1.00 93.62 97 GLN A N 1
ATOM 757 C CA . GLN A 1 97 ? -13.947 4.224 5.448 1.00 93.62 97 GLN A CA 1
ATOM 758 C C . GLN A 1 97 ? -12.821 5.246 5.677 1.00 93.62 97 GLN A C 1
ATOM 760 O O . GLN A 1 97 ? -12.862 6.338 5.113 1.00 93.62 97 GLN A O 1
ATOM 765 N N . GLN A 1 98 ? -11.828 4.920 6.509 1.00 95.19 98 GLN A N 1
ATOM 766 C CA . GLN A 1 98 ? -10.618 5.719 6.669 1.00 95.19 98 GLN A CA 1
ATOM 767 C C . GLN A 1 98 ? -9.467 5.137 5.852 1.00 95.19 98 GLN A C 1
ATOM 769 O O . GLN A 1 98 ? -9.438 3.950 5.508 1.00 95.19 98 GLN A O 1
ATOM 774 N N . ASN A 1 99 ? -8.488 5.995 5.579 1.00 96.44 99 ASN A N 1
ATOM 775 C CA . ASN A 1 99 ? -7.235 5.622 4.949 1.00 96.44 99 ASN A CA 1
ATOM 776 C C . ASN A 1 99 ? -6.038 6.107 5.768 1.00 96.44 99 ASN A C 1
ATOM 778 O O . ASN A 1 99 ? -6.160 6.943 6.664 1.00 96.44 99 ASN A O 1
ATOM 782 N N . ILE A 1 100 ? -4.883 5.535 5.456 1.00 97.75 100 ILE A N 1
ATOM 783 C CA . ILE A 1 100 ? -3.592 5.946 5.990 1.00 97.75 100 ILE A CA 1
ATOM 784 C C . ILE A 1 100 ? -2.548 5.914 4.883 1.00 97.75 100 ILE A C 1
ATOM 786 O O . ILE A 1 100 ? -2.520 4.968 4.091 1.00 97.75 100 ILE A O 1
ATOM 790 N N . LYS A 1 101 ? -1.655 6.907 4.866 1.00 98.31 101 LYS A N 1
ATOM 791 C CA . LYS A 1 101 ? -0.450 6.875 4.037 1.00 98.31 101 LYS A CA 1
ATOM 792 C C . LYS A 1 101 ? 0.739 6.327 4.825 1.00 98.31 101 LYS A C 1
ATOM 794 O O . LYS A 1 101 ? 0.990 6.713 5.968 1.00 98.31 101 LYS A O 1
ATOM 799 N N . ILE A 1 102 ? 1.492 5.440 4.184 1.00 98.25 102 ILE A N 1
ATOM 800 C CA . ILE A 1 102 ? 2.786 4.941 4.648 1.00 98.25 102 ILE A CA 1
ATOM 801 C C . ILE A 1 102 ? 3.864 5.626 3.805 1.00 98.25 102 ILE A C 1
ATOM 803 O O . ILE A 1 102 ? 4.164 5.196 2.692 1.00 98.25 102 ILE A O 1
ATOM 807 N N . TRP A 1 103 ? 4.417 6.711 4.328 1.00 98.62 103 TRP A N 1
ATOM 808 C CA . TRP A 1 103 ? 5.449 7.539 3.715 1.00 98.62 103 TRP A CA 1
ATOM 809 C C . TRP A 1 103 ? 6.826 6.907 3.829 1.00 98.62 103 TRP A C 1
ATOM 811 O O . TRP A 1 103 ? 7.178 6.356 4.872 1.00 98.62 103 TRP A O 1
ATOM 821 N N . ALA A 1 104 ? 7.617 7.018 2.768 1.00 98.56 104 ALA A N 1
ATOM 822 C CA . ALA A 1 104 ? 9.012 6.619 2.795 1.00 98.56 104 ALA A CA 1
ATOM 823 C C . ALA A 1 104 ? 9.859 7.639 3.573 1.00 98.56 104 ALA A C 1
ATOM 825 O O . ALA A 1 104 ? 9.562 8.835 3.605 1.00 98.56 104 ALA A O 1
ATOM 826 N N . LYS A 1 105 ? 10.946 7.168 4.182 1.00 98.31 105 LYS A N 1
ATOM 827 C CA . LYS A 1 105 ? 11.800 7.943 5.086 1.00 98.31 105 LYS A CA 1
ATOM 828 C C . LYS A 1 105 ? 12.381 9.203 4.446 1.00 98.31 105 LYS A C 1
ATOM 830 O O . LYS A 1 105 ? 12.492 10.225 5.115 1.00 98.31 105 LYS A O 1
ATOM 835 N N . ASN A 1 106 ? 12.718 9.166 3.155 1.00 98.38 106 ASN A N 1
ATOM 836 C CA . ASN A 1 106 ? 13.274 10.335 2.466 1.00 98.38 106 ASN A CA 1
ATOM 837 C C . ASN A 1 106 ? 12.274 11.502 2.359 1.00 98.38 106 ASN A C 1
ATOM 839 O O . ASN A 1 106 ? 12.686 12.630 2.099 1.00 98.38 106 ASN A O 1
ATOM 843 N N . PHE A 1 107 ? 10.984 11.242 2.588 1.00 98.00 107 PHE A N 1
ATOM 844 C CA . PHE A 1 107 ? 9.905 12.225 2.524 1.00 98.00 107 PHE A CA 1
ATOM 845 C C . PHE A 1 107 ? 9.345 12.573 3.906 1.00 98.00 107 PHE A C 1
ATOM 847 O O . PHE A 1 107 ? 8.288 13.178 3.982 1.00 98.00 107 PHE A O 1
ATOM 854 N N . GLU A 1 108 ? 10.039 12.258 5.007 1.00 97.38 108 GLU A N 1
ATOM 855 C CA . GLU A 1 108 ? 9.557 12.491 6.385 1.00 97.38 108 GLU A CA 1
ATOM 856 C C . GLU A 1 108 ? 9.223 13.960 6.723 1.00 97.38 108 GLU A C 1
ATOM 858 O O . GLU A 1 108 ? 8.595 14.235 7.743 1.00 97.38 108 GLU A O 1
ATOM 863 N N . LYS A 1 109 ? 9.654 14.905 5.877 1.00 97.38 109 LYS A N 1
ATOM 864 C CA . LYS A 1 109 ? 9.390 16.348 5.996 1.00 97.38 109 LYS A CA 1
ATOM 865 C C . LYS A 1 109 ? 8.405 16.872 4.944 1.00 97.38 109 LYS A C 1
ATOM 867 O O . LYS A 1 109 ? 8.294 18.087 4.788 1.00 97.38 109 LYS A O 1
ATOM 872 N N . ASP A 1 110 ? 7.749 15.992 4.186 1.00 97.69 110 ASP A N 1
ATOM 873 C CA . ASP A 1 110 ? 6.763 16.389 3.179 1.00 97.69 110 ASP A CA 1
ATOM 874 C C . ASP A 1 110 ? 5.552 17.054 3.873 1.00 97.69 110 ASP A C 1
ATOM 876 O O . ASP A 1 110 ? 4.995 16.487 4.819 1.00 97.69 110 ASP A O 1
ATOM 880 N N . PRO A 1 111 ? 5.144 18.269 3.454 1.00 97.19 111 PRO A N 1
ATOM 881 C CA . PRO A 1 111 ? 4.049 19.004 4.086 1.00 97.19 111 PRO A CA 1
ATOM 882 C C . PRO A 1 111 ? 2.671 18.339 3.925 1.00 97.19 111 PR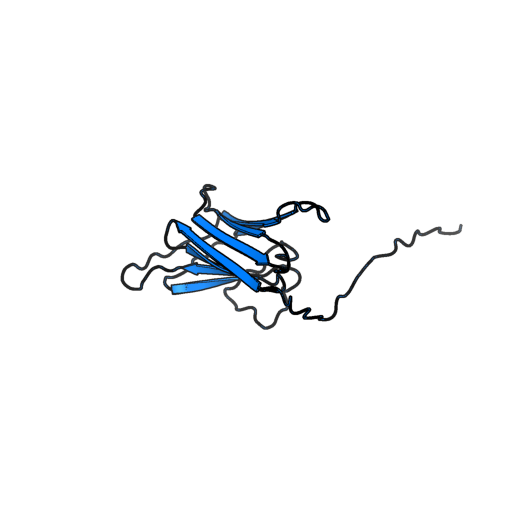O A C 1
ATOM 884 O O . PRO A 1 111 ? 1.734 18.732 4.618 1.00 97.19 111 PRO A O 1
ATOM 887 N N . GLU A 1 112 ? 2.515 17.356 3.031 1.00 96.56 112 GLU A N 1
ATOM 888 C CA . GLU A 1 112 ? 1.274 16.584 2.886 1.00 96.56 112 GLU A CA 1
ATOM 889 C C . GLU A 1 112 ? 1.077 15.525 3.990 1.00 96.56 112 GLU A C 1
ATOM 891 O O . GLU A 1 112 ? -0.020 14.961 4.090 1.00 96.56 112 GLU A O 1
ATOM 896 N N . ILE A 1 113 ? 2.103 15.235 4.804 1.00 97.38 113 ILE A N 1
ATOM 897 C CA . ILE A 1 113 ? 2.027 14.246 5.890 1.00 97.38 113 ILE A CA 1
ATOM 898 C C . ILE A 1 113 ? 1.004 14.691 6.939 1.00 97.38 113 ILE A C 1
ATOM 900 O O . ILE A 1 113 ? 1.094 15.777 7.518 1.00 97.38 113 ILE A O 1
ATOM 904 N N . LYS A 1 114 ? 0.042 13.814 7.238 1.00 95.75 114 LYS A N 1
ATOM 905 C CA . LYS A 1 114 ? -0.969 14.032 8.283 1.00 95.75 114 LYS A CA 1
ATOM 906 C C . LYS A 1 114 ? -0.548 13.385 9.601 1.00 95.75 114 LYS A C 1
ATOM 908 O O . LYS A 1 114 ? 0.198 12.416 9.619 1.00 95.75 114 LYS A O 1
ATOM 913 N N . GLY A 1 115 ? -1.103 13.855 10.722 1.00 90.75 115 GLY A N 1
ATOM 914 C CA . GLY A 1 115 ? -0.737 13.357 12.060 1.00 90.75 115 GLY A CA 1
ATOM 915 C C . GLY A 1 115 ? -0.945 11.850 12.287 1.00 90.75 115 GLY A C 1
ATOM 916 O O . GLY A 1 115 ? -0.241 11.255 13.099 1.00 90.75 115 GLY A O 1
ATOM 917 N N . ASN A 1 116 ? -1.873 11.224 11.555 1.00 92.06 116 ASN A N 1
ATOM 918 C CA . ASN A 1 116 ? -2.123 9.781 11.633 1.00 92.06 116 ASN A CA 1
ATOM 919 C C . ASN A 1 116 ? -1.309 8.959 10.629 1.00 92.06 116 ASN A C 1
ATOM 921 O O . ASN A 1 116 ? -1.322 7.736 10.732 1.00 92.06 116 ASN A O 1
ATOM 925 N N . ASP A 1 117 ? -0.614 9.594 9.685 1.00 96.56 117 ASP A N 1
ATOM 926 C CA . ASP A 1 117 ? 0.206 8.880 8.715 1.00 96.56 117 ASP A CA 1
ATOM 927 C C . ASP A 1 117 ? 1.408 8.196 9.388 1.00 96.56 117 ASP A C 1
ATOM 929 O O . ASP A 1 117 ? 1.828 8.523 10.505 1.00 96.56 117 ASP A O 1
ATOM 933 N N . ILE A 1 118 ? 1.974 7.210 8.697 1.00 97.56 118 ILE A N 1
ATOM 934 C CA . ILE A 1 118 ? 3.184 6.511 9.129 1.00 97.56 118 ILE A CA 1
ATOM 935 C C . ILE A 1 118 ? 4.345 6.964 8.259 1.00 97.56 118 ILE A C 1
ATOM 937 O O . ILE A 1 118 ? 4.273 6.847 7.044 1.00 97.56 118 ILE A O 1
ATOM 941 N N . VAL A 1 119 ? 5.447 7.383 8.879 1.00 97.69 119 VAL A N 1
ATOM 942 C CA . VAL A 1 119 ? 6.756 7.449 8.217 1.00 97.69 119 VAL A CA 1
ATOM 943 C C . VAL A 1 119 ? 7.483 6.136 8.496 1.00 97.69 119 VAL A C 1
ATOM 945 O O . VAL A 1 119 ? 7.723 5.779 9.652 1.00 97.69 119 VAL A O 1
ATOM 948 N N . CYS A 1 120 ? 7.778 5.376 7.445 1.00 97.00 120 CYS A N 1
ATOM 949 C CA . CYS A 1 120 ? 8.406 4.068 7.545 1.00 97.00 120 CYS A CA 1
ATOM 950 C C . CYS A 1 120 ? 9.941 4.158 7.506 1.00 97.00 120 CYS A C 1
ATOM 952 O O . CYS A 1 120 ? 10.530 5.224 7.345 1.00 97.00 120 CYS A O 1
ATOM 954 N N . THR A 1 121 ? 10.615 3.020 7.678 1.00 96.62 121 THR A N 1
ATOM 955 C CA . THR A 1 121 ? 12.085 2.944 7.618 1.00 96.62 121 THR A CA 1
ATOM 956 C C . THR A 1 121 ? 12.633 2.784 6.201 1.00 96.62 121 THR A C 1
ATOM 958 O O . THR A 1 121 ? 13.830 2.984 6.000 1.00 96.62 121 THR A O 1
ATOM 961 N N . VAL A 1 122 ? 11.787 2.429 5.230 1.00 96.62 122 VAL A N 1
ATOM 962 C CA . VAL A 1 122 ? 12.167 2.295 3.817 1.00 96.62 122 VAL A CA 1
ATOM 963 C C . VAL A 1 122 ? 12.448 3.681 3.247 1.00 96.62 122 VAL A C 1
ATOM 965 O O . VAL A 1 122 ? 11.655 4.595 3.442 1.00 96.62 122 VAL A O 1
ATOM 968 N N . SER A 1 123 ? 13.567 3.850 2.543 1.00 97.44 123 SER A N 1
ATOM 969 C CA . SER A 1 123 ? 13.975 5.151 1.998 1.00 97.44 123 SER A CA 1
ATOM 970 C C . SER A 1 123 ? 13.018 5.704 0.936 1.00 97.44 123 SER A C 1
ATOM 972 O O . SER A 1 123 ? 12.752 6.901 0.951 1.00 97.44 123 SER A O 1
ATOM 974 N N . ASP A 1 124 ? 12.500 4.853 0.047 1.00 96.75 124 ASP A N 1
ATOM 975 C CA . ASP A 1 124 ? 11.621 5.206 -1.078 1.00 96.75 124 ASP A CA 1
ATOM 976 C C . ASP A 1 124 ? 10.749 3.995 -1.469 1.00 96.75 124 ASP A C 1
ATOM 978 O O . ASP A 1 124 ? 11.194 2.858 -1.315 1.00 96.75 124 ASP A O 1
ATOM 982 N N . TRP A 1 125 ? 9.527 4.202 -1.973 1.00 97.75 125 TRP A N 1
ATOM 983 C CA . TRP A 1 125 ? 8.670 3.106 -2.461 1.00 97.75 125 TRP A CA 1
ATOM 984 C C . TRP A 1 125 ? 8.890 2.753 -3.932 1.00 97.75 125 TRP A C 1
ATOM 986 O O . TRP A 1 125 ? 8.249 1.833 -4.433 1.00 97.75 125 TRP A O 1
ATOM 996 N N . GLY A 1 126 ? 9.773 3.444 -4.638 1.00 95.62 126 GLY A N 1
ATOM 997 C CA . GLY A 1 126 ? 10.047 3.290 -6.058 1.00 95.62 126 GLY A CA 1
ATOM 998 C C . GLY A 1 126 ? 9.059 4.061 -6.921 1.00 95.62 126 GLY A C 1
ATOM 999 O O . GLY A 1 126 ? 7.844 4.026 -6.713 1.00 95.62 126 GLY A O 1
ATOM 1000 N N . GLN A 1 127 ? 9.574 4.713 -7.955 1.00 94.94 127 GLN A N 1
ATOM 1001 C CA . GLN A 1 127 ? 8.741 5.399 -8.937 1.00 94.94 127 GLN A CA 1
ATOM 1002 C C . GLN A 1 127 ? 7.850 4.419 -9.710 1.00 94.94 127 GLN A C 1
ATOM 1004 O O . GLN A 1 127 ? 8.154 3.233 -9.880 1.00 94.94 127 GLN A O 1
ATOM 1009 N N . VAL A 1 128 ? 6.731 4.922 -10.222 1.00 93.94 128 VAL A N 1
ATOM 1010 C CA . VAL A 1 128 ? 5.822 4.168 -11.096 1.00 93.94 128 VAL A CA 1
ATOM 1011 C C . VAL A 1 128 ? 6.320 4.225 -12.549 1.00 93.94 128 VAL A C 1
ATOM 1013 O O . VAL A 1 128 ? 5.669 4.759 -13.437 1.00 93.94 128 VAL A O 1
ATOM 1016 N N . ASN A 1 129 ? 7.509 3.670 -12.790 1.00 91.94 129 ASN A N 1
ATOM 1017 C CA . ASN A 1 129 ? 8.162 3.618 -14.109 1.00 91.94 129 ASN A CA 1
ATOM 1018 C C . ASN A 1 129 ? 8.497 2.185 -14.571 1.00 91.94 129 ASN A C 1
ATOM 1020 O O . ASN A 1 129 ? 9.057 1.982 -15.645 1.00 91.94 129 ASN A O 1
ATOM 1024 N N . ARG A 1 130 ? 8.151 1.183 -13.757 1.00 91.69 130 ARG A N 1
ATOM 1025 C CA . ARG A 1 130 ? 8.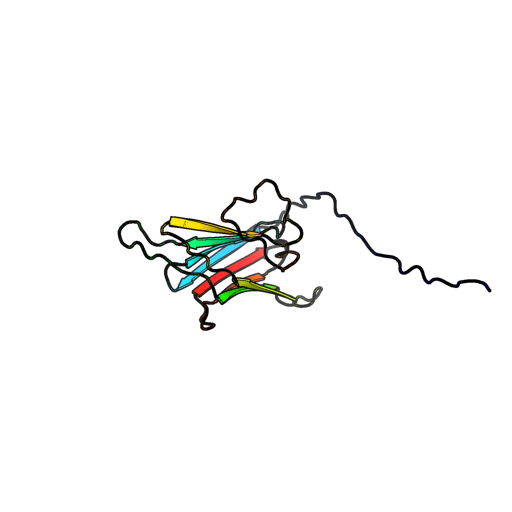418 -0.236 -13.999 1.00 91.69 130 ARG A CA 1
ATOM 1026 C C . ARG A 1 130 ? 7.288 -1.089 -13.437 1.00 91.69 130 ARG A C 1
ATOM 1028 O O . ARG A 1 130 ? 6.672 -0.740 -12.425 1.00 91.69 130 ARG A O 1
ATOM 1035 N N . ASN A 1 131 ? 7.055 -2.235 -14.077 1.00 95.00 131 ASN A N 1
ATOM 1036 C CA . ASN A 1 131 ? 6.117 -3.233 -13.578 1.00 95.00 131 ASN A CA 1
ATOM 1037 C C . ASN A 1 131 ? 6.466 -3.624 -12.139 1.00 95.00 131 ASN A C 1
ATOM 1039 O O . ASN A 1 131 ? 7.603 -3.998 -11.841 1.00 95.00 131 ASN A O 1
ATOM 1043 N N . SER A 1 132 ? 5.481 -3.534 -11.252 1.00 97.38 132 SER A N 1
ATOM 1044 C CA . SER A 1 132 ? 5.649 -3.878 -9.844 1.00 97.38 132 SER A CA 1
ATOM 1045 C C . SER A 1 132 ? 4.379 -4.470 -9.250 1.00 97.38 132 SER A C 1
ATOM 1047 O O . SER A 1 132 ? 3.274 -4.294 -9.769 1.00 97.38 132 SER A O 1
ATOM 1049 N N . LEU A 1 133 ? 4.551 -5.199 -8.154 1.00 98.44 133 LEU A N 1
ATOM 1050 C CA . LEU A 1 133 ? 3.468 -5.762 -7.363 1.00 98.44 133 LEU A CA 1
ATOM 1051 C C . LEU A 1 133 ? 3.630 -5.300 -5.923 1.00 98.44 133 LEU A C 1
ATOM 1053 O O . LEU A 1 133 ? 4.643 -5.583 -5.289 1.00 98.44 133 LEU A O 1
ATOM 1057 N N . ILE A 1 134 ? 2.624 -4.606 -5.407 1.00 98.69 134 ILE A N 1
ATOM 1058 C CA . ILE A 1 134 ? 2.537 -4.283 -3.987 1.00 98.69 134 ILE A CA 1
ATOM 1059 C C . ILE A 1 134 ? 1.637 -5.328 -3.345 1.00 98.69 134 ILE A C 1
ATOM 1061 O O . ILE A 1 134 ? 0.539 -5.572 -3.840 1.00 98.69 134 ILE A O 1
ATOM 1065 N N . THR A 1 135 ? 2.099 -5.935 -2.262 1.00 98.81 135 THR A N 1
ATOM 1066 C CA . THR A 1 135 ? 1.402 -6.982 -1.520 1.00 98.81 135 THR A CA 1
ATOM 1067 C C . THR A 1 135 ? 1.313 -6.583 -0.056 1.00 98.81 135 THR A C 1
ATOM 1069 O O . THR A 1 135 ? 2.306 -6.168 0.543 1.00 98.81 135 THR A O 1
ATOM 1072 N N . LEU A 1 136 ? 0.121 -6.711 0.514 1.00 98.81 136 LEU A N 1
ATOM 1073 C CA . LEU A 1 136 ? -0.146 -6.502 1.929 1.00 98.81 136 LEU A CA 1
ATOM 1074 C C . LEU A 1 136 ? -0.395 -7.854 2.593 1.00 98.81 136 LEU A C 1
ATOM 1076 O O . LEU A 1 136 ? -1.248 -8.617 2.138 1.00 98.81 136 LEU A O 1
ATOM 1080 N N . PHE A 1 137 ? 0.311 -8.113 3.683 1.00 98.75 137 PHE A N 1
ATOM 1081 C CA . PHE A 1 137 ? 0.159 -9.284 4.534 1.00 98.75 137 PHE A CA 1
ATOM 1082 C C . PHE A 1 137 ? -0.335 -8.852 5.914 1.00 98.75 137 PHE A C 1
ATOM 1084 O O . PHE A 1 137 ? 0.040 -7.778 6.394 1.00 98.75 137 PHE A O 1
ATOM 1091 N N . ASP A 1 138 ? -1.154 -9.686 6.551 1.00 98.12 138 ASP A N 1
ATOM 1092 C CA . ASP A 1 138 ? -1.462 -9.518 7.971 1.00 98.12 138 ASP A CA 1
ATOM 1093 C C . ASP A 1 138 ? -0.284 -9.924 8.871 1.00 98.12 138 ASP A C 1
ATOM 1095 O O . ASP A 1 138 ? 0.788 -10.322 8.407 1.00 98.12 138 ASP A O 1
ATOM 1099 N N . ASP A 1 139 ? -0.496 -9.804 10.176 1.00 97.44 139 ASP A N 1
ATOM 1100 C CA . ASP A 1 139 ? 0.438 -10.168 11.242 1.00 97.44 139 ASP A CA 1
ATOM 1101 C C . ASP A 1 139 ? 0.786 -11.665 11.287 1.00 97.44 139 ASP A C 1
ATOM 1103 O O . ASP A 1 139 ? 1.816 -12.043 11.839 1.00 97.44 139 ASP A O 1
ATOM 1107 N N . ASN A 1 140 ? -0.028 -12.513 10.655 1.00 97.44 140 ASN A N 1
ATOM 1108 C CA . ASN A 1 140 ? 0.212 -13.948 10.513 1.00 97.44 140 ASN A CA 1
ATOM 1109 C C . ASN A 1 140 ? 0.906 -14.296 9.183 1.00 97.44 140 ASN A C 1
ATOM 1111 O O . ASN A 1 140 ? 1.108 -15.471 8.873 1.00 97.44 140 ASN A O 1
ATOM 1115 N N . GLY A 1 141 ? 1.263 -13.293 8.374 1.00 97.75 141 GLY A N 1
ATOM 1116 C CA . GLY A 1 141 ? 1.883 -13.483 7.064 1.00 97.75 141 GLY A CA 1
ATOM 1117 C C . GLY A 1 141 ? 0.902 -13.893 5.962 1.00 97.75 141 GLY A C 1
ATOM 1118 O O . GLY A 1 141 ? 1.336 -14.289 4.878 1.00 97.75 141 GLY A O 1
ATOM 1119 N N . VAL A 1 142 ? -0.409 -13.793 6.193 1.00 98.25 142 VAL A N 1
ATOM 1120 C CA . VAL A 1 142 ? -1.433 -14.109 5.193 1.00 98.25 142 VAL A CA 1
ATOM 1121 C C . VAL A 1 142 ? -1.638 -12.911 4.276 1.00 98.25 142 VAL A C 1
ATOM 1123 O O . VAL A 1 142 ? -1.949 -11.811 4.727 1.00 98.25 142 VAL A O 1
ATOM 1126 N N . GLU A 1 143 ? -1.529 -13.128 2.967 1.00 98.50 143 GLU A N 1
ATOM 1127 C CA . GLU A 1 143 ? -1.811 -12.102 1.961 1.00 98.50 143 GLU A CA 1
ATOM 1128 C C . GLU A 1 143 ? -3.270 -11.620 2.040 1.00 98.50 143 GLU A C 1
ATOM 1130 O O . GLU A 1 143 ? -4.214 -12.407 1.897 1.00 98.50 143 GLU A O 1
ATOM 1135 N N . LYS A 1 144 ? -3.448 -10.307 2.206 1.00 98.19 144 LYS A N 1
ATOM 1136 C CA . LYS A 1 144 ? -4.748 -9.632 2.282 1.00 98.19 144 LYS A CA 1
ATOM 1137 C C . LYS A 1 144 ? -5.064 -8.760 1.089 1.00 98.19 144 LYS A C 1
ATOM 1139 O O . LYS A 1 144 ? -6.236 -8.617 0.780 1.00 98.19 144 LYS A O 1
ATOM 1144 N N . ALA A 1 145 ? -4.088 -8.148 0.433 1.00 98.62 145 ALA A N 1
ATOM 1145 C CA . ALA A 1 145 ? -4.373 -7.287 -0.709 1.00 98.62 145 ALA A CA 1
ATOM 1146 C C . ALA A 1 145 ? -3.183 -7.193 -1.650 1.00 98.62 145 ALA A C 1
ATOM 1148 O O . ALA A 1 145 ? -2.034 -7.323 -1.227 1.00 98.62 145 ALA A O 1
ATOM 1149 N N . THR A 1 146 ? -3.471 -6.909 -2.917 1.00 98.69 146 THR A N 1
ATOM 1150 C CA . THR A 1 146 ? -2.450 -6.643 -3.926 1.00 98.69 146 THR A CA 1
ATOM 1151 C C . THR A 1 146 ? -2.791 -5.409 -4.750 1.00 98.69 146 THR A C 1
ATOM 1153 O O . THR A 1 146 ? -3.956 -5.157 -5.056 1.00 98.69 146 THR A O 1
ATOM 1156 N N . LEU A 1 147 ? -1.768 -4.687 -5.195 1.00 98.56 147 LEU A N 1
ATOM 1157 C CA . LEU A 1 147 ? -1.851 -3.672 -6.240 1.00 98.56 147 LEU A CA 1
ATOM 1158 C C . LEU A 1 147 ? -0.782 -3.985 -7.295 1.00 98.56 147 LEU A C 1
ATOM 1160 O O . LEU A 1 147 ? 0.411 -3.796 -7.066 1.00 98.56 147 LEU A O 1
ATOM 1164 N N . SER A 1 148 ? -1.218 -4.503 -8.443 1.00 97.75 148 SER A N 1
ATOM 1165 C CA . SER A 1 148 ? -0.364 -4.720 -9.609 1.00 97.75 148 SER A CA 1
ATOM 1166 C C . SER A 1 148 ? -0.285 -3.432 -10.418 1.00 97.75 148 SER A C 1
ATOM 1168 O O . SER A 1 148 ? -1.308 -2.882 -10.827 1.00 97.75 148 SER A O 1
ATOM 1170 N N . VAL A 1 149 ? 0.934 -2.963 -10.645 1.00 96.50 149 VAL A N 1
ATOM 1171 C CA . VAL A 1 149 ? 1.247 -1.781 -11.439 1.00 96.50 149 VAL A CA 1
ATOM 1172 C C . VAL A 1 149 ? 1.907 -2.261 -12.723 1.00 96.50 149 VAL A C 1
ATOM 1174 O O . VAL A 1 149 ? 2.992 -2.841 -12.686 1.00 96.50 149 VAL A O 1
ATOM 1177 N N . LYS A 1 150 ? 1.249 -2.031 -13.859 1.00 94.62 150 LYS A N 1
ATOM 1178 C CA . LYS A 1 150 ? 1.788 -2.300 -15.194 1.00 94.62 150 LYS A CA 1
ATOM 1179 C C . LYS A 1 150 ? 2.060 -0.985 -15.903 1.00 94.62 150 LYS A C 1
ATOM 1181 O O . LYS A 1 150 ? 1.147 -0.179 -16.067 1.00 94.62 150 LYS A O 1
ATOM 1186 N N . VAL A 1 151 ? 3.298 -0.780 -16.323 1.00 91.31 151 VAL A N 1
ATOM 1187 C CA . VAL A 1 151 ? 3.718 0.392 -17.089 1.00 91.31 151 VAL A CA 1
ATOM 1188 C C . VAL A 1 151 ? 3.928 -0.060 -18.527 1.00 91.31 151 VAL A C 1
ATOM 1190 O O . VAL A 1 151 ? 4.807 -0.876 -18.795 1.00 91.31 151 VAL A O 1
ATOM 1193 N N . ASN A 1 152 ? 3.095 0.439 -19.440 1.00 82.06 152 ASN A N 1
ATOM 1194 C CA . ASN A 1 152 ? 3.300 0.244 -20.871 1.00 82.06 152 ASN A CA 1
ATOM 1195 C C . ASN A 1 152 ? 4.137 1.422 -21.372 1.00 82.06 152 ASN A C 1
ATOM 1197 O O . ASN A 1 152 ? 3.605 2.529 -21.514 1.00 82.06 152 ASN A O 1
ATOM 1201 N N . LEU A 1 153 ? 5.440 1.179 -21.524 1.00 65.38 153 LEU A N 1
ATOM 1202 C CA . LEU A 1 153 ? 6.391 2.103 -22.141 1.00 65.38 153 LEU A CA 1
ATOM 1203 C C . LEU A 1 153 ? 6.323 2.000 -23.666 1.00 65.38 153 LEU A C 1
ATOM 1205 O O . LEU A 1 153 ? 6.104 0.869 -24.160 1.00 65.38 153 LEU A O 1
#